Protein AF-M9U4G9-F1 (afdb_monomer_lite)

Foldseek 3Di:
DLVVCLVVVPDLVVLVVVLVVVLVVCCVPPVDDPVVSVVSSVVSVVVSVVSVVSNVD

pLDDT: mean 96.37, std 4.14, range [70.88, 98.5]

Secondary structure (DSSP, 8-state):
-HHHHHHTT--TTHHHHHHHHHHHHHHHHH---HHHHHHHHHHHHHHHHHHHHHH--

InterPro domains:
  IPR000971 Globin [PF00042] (2-48)
  IPR000971 Globin [PS01033] (1-56)
  IPR009050 Globin-like superfamily [SSF46458] (1-55)
  IPR012292 Globin/Protoglobin [G3DSA:1.10.490.10] (1-57)

Sequence (57 aa):
MARSHVRAGIKPEQYPLVGELSLDAIKEILNPPEEVLKAWEKAYNYLTKILREKEQK

Radius of gyration: 12.75 Å; chains: 1; bounding box: 22×16×36 Å

Structure (mmCIF, N/CA/C/O backbone):
data_AF-M9U4G9-F1
#
_entry.id   AF-M9U4G9-F1
#
loop_
_atom_site.group_PDB
_atom_site.id
_atom_site.type_symbol
_atom_site.label_atom_id
_atom_site.label_alt_id
_atom_site.label_comp_id
_atom_site.label_asym_id
_atom_site.label_entity_id
_atom_site.label_seq_id
_atom_site.pdbx_PDB_ins_code
_atom_site.Cartn_x
_atom_site.Cartn_y
_atom_site.Cartn_z
_atom_site.occupancy
_atom_site.B_iso_or_equiv
_atom_site.auth_seq_id
_atom_site.auth_comp_id
_atom_site.auth_asym_id
_atom_site.auth_atom_id
_atom_site.pdbx_PDB_model_num
ATOM 1 N N . MET A 1 1 ? 3.402 -4.754 13.672 1.00 88.69 1 MET A N 1
ATOM 2 C CA . MET A 1 1 ? 3.007 -3.791 12.623 1.00 88.69 1 MET A CA 1
ATOM 3 C C . MET A 1 1 ? 1.899 -2.864 13.114 1.00 88.69 1 MET A C 1
ATOM 5 O O . MET A 1 1 ? 2.261 -1.779 13.532 1.00 88.69 1 MET A O 1
ATOM 9 N N . ALA A 1 2 ? 0.636 -3.299 13.252 1.00 94.88 2 ALA A N 1
ATOM 10 C CA . ALA A 1 2 ? -0.472 -2.459 13.760 1.00 94.88 2 ALA A CA 1
ATOM 11 C C . ALA A 1 2 ? -0.154 -1.677 15.058 1.00 94.88 2 ALA A C 1
ATOM 13 O O . ALA A 1 2 ? -0.298 -0.463 15.103 1.00 94.88 2 ALA A O 1
ATOM 14 N N . ARG A 1 3 ? 0.408 -2.327 16.094 1.00 96.38 3 ARG A N 1
ATOM 15 C CA . ARG A 1 3 ? 0.838 -1.629 17.331 1.00 96.38 3 ARG A CA 1
ATOM 16 C C . ARG A 1 3 ? 1.856 -0.505 17.086 1.00 96.38 3 ARG A C 1
ATOM 18 O O . ARG A 1 3 ? 1.846 0.496 17.793 1.00 96.38 3 ARG A O 1
ATOM 25 N N . SER A 1 4 ? 2.749 -0.675 16.111 1.00 96.88 4 SER A N 1
ATOM 26 C CA . SER A 1 4 ? 3.717 0.360 15.736 1.00 96.88 4 SER A CA 1
ATOM 27 C C . SER A 1 4 ? 3.034 1.521 15.014 1.00 96.88 4 SER A C 1
ATOM 29 O O . SER A 1 4 ? 3.389 2.660 15.282 1.00 96.88 4 SER A O 1
ATOM 31 N N . HIS A 1 5 ? 2.046 1.247 14.156 1.00 97.38 5 HIS A N 1
ATOM 32 C CA . HIS A 1 5 ? 1.256 2.276 13.473 1.00 97.38 5 HIS A CA 1
ATOM 33 C C . HIS A 1 5 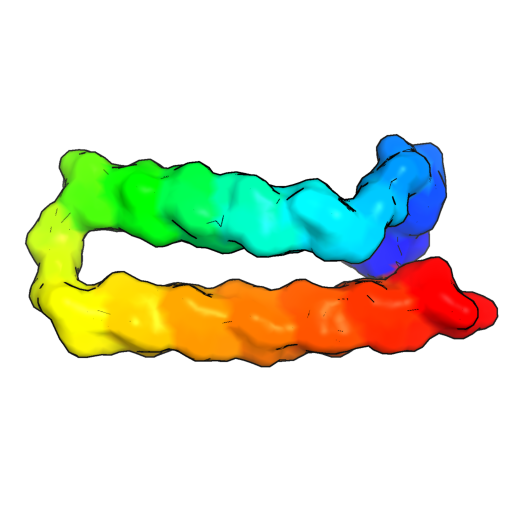? 0.434 3.108 14.459 1.00 97.38 5 HIS A C 1
ATOM 35 O O . HIS A 1 5 ? 0.507 4.334 14.417 1.00 97.38 5 HIS A O 1
ATOM 41 N N . VAL A 1 6 ? -0.248 2.456 15.409 1.00 96.25 6 VAL A N 1
ATOM 42 C CA . VAL A 1 6 ? -0.968 3.147 16.492 1.00 96.25 6 VAL A CA 1
ATOM 43 C C . VAL A 1 6 ? -0.015 4.043 17.284 1.00 96.25 6 VAL A C 1
ATOM 45 O O . VAL A 1 6 ? -0.293 5.224 17.469 1.00 96.25 6 VAL A O 1
ATOM 48 N N . ARG A 1 7 ? 1.149 3.519 17.698 1.00 97.31 7 ARG A N 1
ATOM 49 C CA . ARG A 1 7 ? 2.155 4.297 18.441 1.00 97.31 7 ARG A CA 1
ATOM 50 C C . ARG A 1 7 ? 2.707 5.482 17.640 1.00 97.31 7 ARG A C 1
ATOM 52 O O . ARG A 1 7 ? 2.993 6.516 18.227 1.00 97.31 7 ARG A O 1
ATOM 59 N N . ALA A 1 8 ? 2.872 5.326 16.329 1.00 96.88 8 ALA A N 1
ATOM 60 C CA . ALA A 1 8 ? 3.330 6.384 15.432 1.00 96.88 8 ALA A CA 1
ATOM 61 C C . ALA A 1 8 ? 2.216 7.374 15.039 1.00 96.88 8 ALA A C 1
ATOM 63 O O . ALA A 1 8 ? 2.487 8.339 14.332 1.00 96.88 8 ALA A O 1
ATOM 64 N N . GLY A 1 9 ? 0.974 7.155 15.486 1.00 96.12 9 GLY A N 1
ATOM 65 C CA . GLY A 1 9 ? -0.151 8.044 15.203 1.00 96.12 9 GLY A CA 1
ATOM 66 C C . GLY A 1 9 ? -0.660 7.983 13.762 1.00 96.12 9 GLY A C 1
ATOM 67 O O . GLY A 1 9 ? -1.298 8.941 13.327 1.00 96.12 9 GLY A O 1
ATOM 68 N N . ILE A 1 10 ? -0.401 6.885 13.042 1.00 95.88 10 ILE A N 1
ATOM 69 C CA . ILE A 1 10 ? -0.837 6.707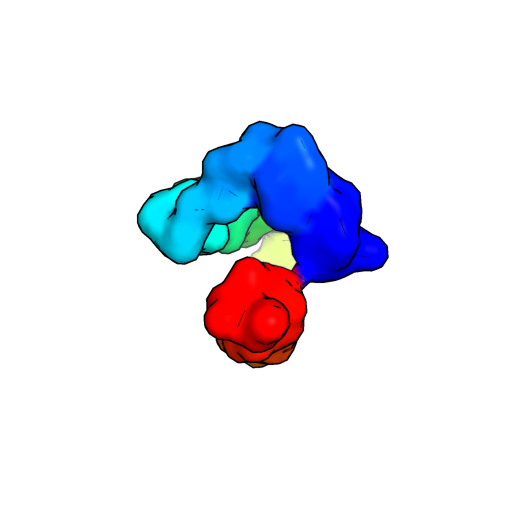 11.651 1.00 95.88 10 ILE A CA 1
ATOM 70 C C . ILE A 1 10 ? -2.365 6.783 11.548 1.00 95.88 10 ILE A C 1
ATOM 72 O O . ILE A 1 10 ? -3.091 6.240 12.385 1.00 95.88 10 ILE A O 1
ATOM 76 N N . LYS A 1 11 ? -2.847 7.472 10.514 1.00 94.31 11 LYS A N 1
ATOM 77 C CA . LYS A 1 11 ? -4.260 7.735 10.246 1.00 94.31 11 LYS A CA 1
ATOM 78 C C . LYS A 1 11 ? -4.750 7.008 8.990 1.00 94.31 11 LYS A C 1
ATOM 80 O O . LYS A 1 11 ? -3.967 6.832 8.053 1.00 94.31 11 LYS A O 1
ATOM 85 N N . PRO A 1 12 ? -6.036 6.605 8.931 1.00 93.38 12 PRO A N 1
ATOM 86 C CA . PRO A 1 12 ? -6.623 5.953 7.759 1.00 93.38 12 PRO A CA 1
ATOM 87 C C . PRO A 1 12 ? -6.383 6.695 6.437 1.00 93.38 12 PRO A C 1
ATOM 89 O O . PRO A 1 12 ? -6.177 6.058 5.407 1.00 93.38 12 PRO A O 1
ATOM 92 N N . GLU A 1 13 ? -6.371 8.025 6.478 1.00 94.81 13 GLU A N 1
ATOM 93 C CA . GLU A 1 13 ? -6.215 8.918 5.327 1.00 94.81 13 GLU A CA 1
ATOM 94 C C . GLU A 1 13 ? -4.801 8.872 4.729 1.00 94.81 13 GLU A C 1
ATOM 96 O O . GLU A 1 13 ? -4.602 9.278 3.589 1.00 94.81 13 GLU A O 1
ATOM 101 N N . GLN A 1 14 ? -3.815 8.348 5.465 1.00 96.50 14 GLN A N 1
ATOM 102 C CA . GLN A 1 14 ? -2.438 8.221 4.982 1.00 96.50 14 GLN A CA 1
ATOM 103 C C . GLN A 1 14 ? -2.230 6.979 4.104 1.00 96.50 14 GLN A C 1
ATOM 105 O O . GLN A 1 14 ? -1.289 6.950 3.314 1.00 96.50 14 GLN A O 1
ATOM 110 N N . TYR A 1 15 ? -3.086 5.956 4.216 1.00 96.94 15 TYR A N 1
ATOM 111 C CA . TYR A 1 15 ? -2.934 4.719 3.443 1.00 96.94 15 TYR A CA 1
ATOM 112 C C . TYR A 1 15 ? -3.077 4.926 1.926 1.00 96.94 15 TYR A C 1
ATOM 114 O O . TYR A 1 15 ? -2.217 4.434 1.205 1.00 96.94 15 TYR A O 1
ATOM 122 N N . PRO A 1 16 ? -4.080 5.661 1.403 1.00 96.81 16 PRO A N 1
ATOM 123 C CA . PRO A 1 16 ? -4.158 5.928 -0.035 1.00 96.81 16 PRO A CA 1
ATOM 124 C C . PRO A 1 16 ? -2.896 6.611 -0.579 1.00 96.81 16 PRO A C 1
ATOM 126 O O . PRO A 1 16 ? -2.320 6.132 -1.550 1.00 96.81 16 PRO A O 1
ATOM 129 N N . LEU A 1 17 ? -2.399 7.640 0.120 1.00 97.31 17 LEU A N 1
ATOM 130 C CA . LEU A 1 17 ? -1.197 8.378 -0.280 1.00 97.31 17 LEU A CA 1
ATOM 131 C C . LEU A 1 17 ? 0.043 7.476 -0.355 1.00 97.31 17 LEU A C 1
ATOM 133 O O . LEU A 1 17 ? 0.813 7.540 -1.307 1.00 97.31 17 LEU A O 1
ATOM 137 N N . VAL A 1 18 ?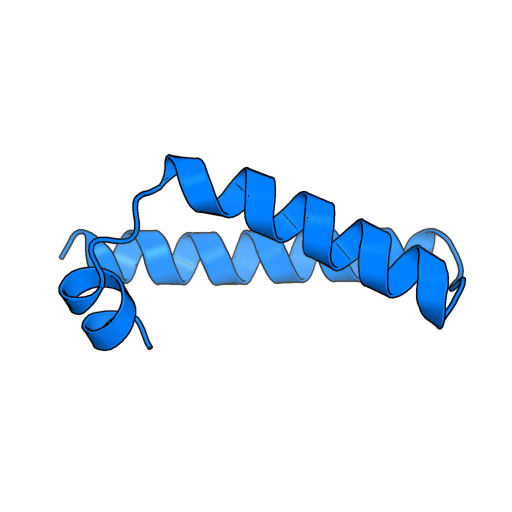 0.247 6.619 0.650 1.00 96.88 18 VAL A N 1
ATOM 138 C CA . VAL A 1 18 ? 1.377 5.677 0.652 1.00 96.88 18 VAL A CA 1
ATOM 139 C C . VAL A 1 18 ? 1.217 4.615 -0.442 1.00 96.88 18 VAL A C 1
ATOM 141 O O . VAL A 1 18 ? 2.216 4.196 -1.022 1.00 96.88 18 VAL A O 1
ATOM 144 N N . GLY A 1 19 ? -0.012 4.185 -0.735 1.00 97.38 19 GLY A N 1
ATOM 145 C CA . GLY A 1 19 ? -0.305 3.255 -1.825 1.00 97.38 19 GLY A CA 1
ATOM 146 C C . GLY A 1 19 ? 0.080 3.818 -3.188 1.00 97.38 19 GLY A C 1
ATOM 147 O O . GLY A 1 19 ? 0.813 3.161 -3.922 1.00 97.38 19 GLY A O 1
ATOM 148 N N . GLU A 1 20 ? -0.344 5.047 -3.486 1.00 97.75 20 GLU A N 1
ATOM 149 C CA . GLU A 1 20 ? -0.002 5.758 -4.726 1.00 97.75 20 GLU A CA 1
ATOM 150 C C . GLU A 1 20 ? 1.516 5.903 -4.884 1.00 97.75 20 GLU A C 1
ATOM 152 O O . GLU A 1 20 ? 2.084 5.409 -5.856 1.00 97.75 20 GLU A O 1
ATOM 157 N N . LEU A 1 21 ? 2.197 6.448 -3.867 1.00 98.19 21 LEU A N 1
ATOM 158 C CA . LEU A 1 21 ? 3.654 6.619 -3.888 1.00 98.19 21 LEU A CA 1
ATOM 159 C C . LEU A 1 21 ? 4.403 5.287 -4.041 1.00 98.19 21 LEU A C 1
ATOM 161 O O . LEU A 1 21 ? 5.441 5.222 -4.698 1.00 98.19 21 LEU A O 1
ATOM 165 N N . SER A 1 22 ? 3.888 4.211 -3.443 1.00 97.81 22 SER A N 1
ATOM 166 C CA . SER A 1 22 ? 4.477 2.880 -3.582 1.00 97.81 22 SER A CA 1
ATOM 167 C C . SER A 1 22 ? 4.337 2.337 -5.004 1.00 97.81 22 SER A C 1
ATOM 169 O O . SER A 1 22 ? 5.274 1.711 -5.496 1.00 97.81 22 SER A O 1
ATOM 171 N N . LEU A 1 23 ? 3.186 2.530 -5.653 1.00 98.31 23 LEU A N 1
ATOM 172 C CA . LEU A 1 23 ? 2.959 2.083 -7.030 1.00 98.31 23 LEU A CA 1
ATOM 173 C C . LEU A 1 23 ? 3.774 2.909 -8.027 1.00 98.31 23 LEU A C 1
ATOM 175 O O . LEU A 1 23 ? 4.362 2.331 -8.942 1.00 98.31 23 LEU A O 1
ATOM 179 N N . ASP A 1 24 ? 3.880 4.219 -7.807 1.00 98.31 24 ASP A N 1
ATOM 180 C CA . ASP A 1 24 ? 4.724 5.108 -8.605 1.00 98.31 24 ASP A CA 1
ATOM 181 C C . ASP A 1 24 ? 6.198 4.702 -8.514 1.00 98.31 24 ASP A C 1
ATOM 183 O O . ASP A 1 24 ? 6.850 4.537 -9.543 1.00 98.31 24 ASP A O 1
ATOM 187 N N . ALA A 1 25 ? 6.706 4.423 -7.309 1.00 98.50 25 ALA A N 1
ATOM 188 C CA . ALA A 1 25 ? 8.079 3.953 -7.125 1.00 98.50 25 ALA A CA 1
ATOM 189 C C . ALA A 1 25 ? 8.333 2.594 -7.807 1.00 98.50 25 ALA A C 1
ATOM 191 O O . ALA A 1 25 ? 9.376 2.390 -8.430 1.00 98.50 25 ALA A O 1
ATOM 192 N N . ILE A 1 26 ? 7.377 1.657 -7.730 1.00 98.19 26 ILE A N 1
ATOM 193 C CA . ILE A 1 26 ? 7.463 0.372 -8.446 1.00 98.19 26 ILE A CA 1
ATOM 194 C C . ILE A 1 26 ? 7.527 0.612 -9.958 1.00 98.19 26 ILE A C 1
ATOM 196 O O . ILE A 1 26 ? 8.351 0.004 -10.644 1.00 98.19 26 ILE A O 1
ATOM 200 N N . LYS A 1 27 ? 6.676 1.500 -10.479 1.00 97.94 27 LYS A N 1
ATOM 201 C CA . LYS A 1 27 ? 6.640 1.847 -11.899 1.00 97.94 27 LYS A CA 1
ATOM 202 C C . LYS A 1 27 ? 7.934 2.516 -12.358 1.00 97.94 27 LYS A C 1
ATOM 204 O O . LYS A 1 27 ? 8.446 2.150 -13.409 1.00 97.94 27 LYS A O 1
ATOM 209 N N . GLU A 1 28 ? 8.475 3.442 -11.575 1.00 98.44 28 GLU A N 1
ATOM 210 C CA . GLU A 1 28 ? 9.703 4.172 -11.899 1.00 98.44 28 GLU A CA 1
ATOM 211 C C . GLU A 1 28 ? 10.925 3.247 -11.960 1.00 98.44 28 GLU A C 1
ATOM 213 O O . GLU A 1 28 ? 11.692 3.297 -12.919 1.00 98.44 28 GLU A O 1
ATOM 218 N N . ILE A 1 29 ? 11.095 2.375 -10.962 1.00 98.50 29 ILE A N 1
ATOM 219 C CA . ILE A 1 29 ? 12.306 1.554 -10.833 1.00 98.50 29 ILE A CA 1
ATOM 220 C C . ILE A 1 29 ? 12.243 0.285 -11.684 1.00 98.50 29 ILE A C 1
ATOM 222 O O . ILE A 1 29 ? 13.258 -0.141 -12.235 1.00 98.50 29 ILE A O 1
ATOM 226 N N . LEU A 1 30 ? 11.073 -0.353 -11.766 1.00 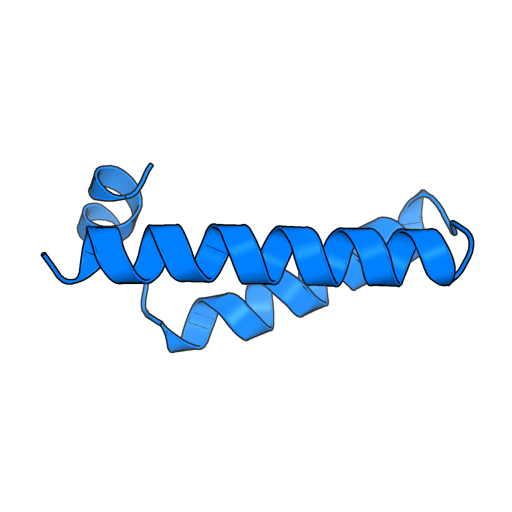98.12 30 LEU A N 1
ATOM 227 C CA . LEU A 1 30 ? 10.931 -1.675 -12.384 1.00 98.12 30 LEU A CA 1
ATOM 228 C C . LEU A 1 30 ? 10.200 -1.642 -13.728 1.00 98.12 30 LEU A C 1
ATOM 230 O O . LEU A 1 30 ? 10.302 -2.612 -14.475 1.00 98.12 30 LEU A O 1
ATOM 234 N N . ASN A 1 31 ? 9.456 -0.568 -14.018 1.00 97.50 31 ASN A N 1
ATOM 235 C CA . ASN A 1 31 ? 8.593 -0.413 -15.195 1.00 97.50 31 ASN A CA 1
ATOM 236 C C . ASN A 1 31 ? 7.867 -1.715 -15.606 1.00 97.50 31 ASN A C 1
ATOM 238 O O . ASN A 1 31 ? 8.023 -2.186 -16.739 1.00 97.50 31 ASN A O 1
ATOM 242 N N . PRO A 1 32 ? 7.132 -2.363 -14.682 1.00 98.06 32 PRO A N 1
ATOM 243 C CA . PRO A 1 32 ? 6.557 -3.668 -14.953 1.00 98.06 32 PRO A CA 1
ATOM 244 C C . PRO A 1 32 ? 5.302 -3.544 -15.837 1.00 98.06 32 PRO A C 1
ATOM 246 O O . PRO A 1 32 ? 4.738 -2.455 -15.977 1.00 98.06 32 PRO A O 1
ATOM 249 N N . PRO A 1 33 ? 4.807 -4.660 -16.401 1.00 98.44 33 PRO A N 1
ATOM 250 C CA . PRO A 1 33 ? 3.522 -4.679 -17.088 1.00 98.44 33 PRO A CA 1
ATOM 251 C C . PRO A 1 33 ? 2.378 -4.173 -16.199 1.00 98.44 33 PRO A C 1
ATOM 253 O O . PRO A 1 33 ? 2.358 -4.401 -14.989 1.00 98.44 33 PRO A O 1
ATOM 256 N N . GLU A 1 34 ? 1.373 -3.553 -16.815 1.00 97.94 34 GLU A N 1
ATOM 257 C CA . GLU A 1 34 ? 0.213 -2.971 -16.122 1.00 97.94 34 GLU A CA 1
ATOM 258 C C . GLU A 1 34 ? -0.522 -3.978 -15.215 1.00 97.94 34 GLU A C 1
ATOM 260 O O . GLU A 1 34 ? -0.998 -3.636 -14.134 1.00 97.94 34 GLU A O 1
ATOM 265 N N . GLU A 1 35 ? -0.591 -5.248 -15.620 1.00 98.19 35 GLU A N 1
ATOM 266 C CA . GLU A 1 35 ? -1.193 -6.313 -14.808 1.00 98.19 35 GLU A CA 1
ATOM 267 C C . GLU A 1 35 ? -0.475 -6.523 -13.467 1.00 98.19 35 GLU A C 1
ATOM 269 O O . GLU A 1 35 ? -1.120 -6.817 -12.458 1.00 98.19 35 GLU A O 1
ATOM 274 N N . VAL A 1 36 ? 0.845 -6.312 -13.434 1.00 98.12 36 VAL A N 1
ATOM 275 C CA . VAL A 1 36 ? 1.655 -6.419 -12.219 1.00 98.12 36 VAL A CA 1
ATOM 276 C C . VAL A 1 36 ? 1.363 -5.233 -11.304 1.00 98.12 36 VAL A C 1
ATOM 278 O O . VAL A 1 36 ? 1.135 -5.446 -10.116 1.00 98.12 36 VAL A O 1
ATOM 281 N N . LEU A 1 37 ? 1.281 -4.006 -11.836 1.00 98.25 37 LEU A N 1
ATOM 282 C CA . LEU A 1 37 ? 0.904 -2.822 -11.045 1.00 98.25 37 LEU A CA 1
ATOM 283 C C . LEU A 1 37 ? -0.484 -2.983 -10.412 1.00 98.25 37 LEU A C 1
ATOM 285 O O . LEU A 1 37 ? -0.644 -2.762 -9.212 1.00 98.25 37 LEU A O 1
ATOM 289 N N . LYS A 1 38 ? -1.465 -3.480 -11.173 1.00 98.31 38 LYS A N 1
ATOM 290 C CA . LYS A 1 38 ? -2.814 -3.775 -10.657 1.00 98.31 38 LYS A CA 1
ATOM 291 C C . LYS A 1 38 ? -2.814 -4.859 -9.579 1.00 98.31 38 LYS A C 1
ATOM 293 O O . LYS A 1 38 ? -3.573 -4.780 -8.611 1.00 98.31 38 LYS A O 1
ATOM 298 N N . ALA A 1 39 ? -1.972 -5.884 -9.721 1.00 98.50 39 ALA A N 1
ATOM 299 C CA . ALA A 1 39 ? -1.823 -6.914 -8.696 1.00 98.50 39 ALA A CA 1
ATOM 300 C C . ALA A 1 39 ? -1.247 -6.333 -7.392 1.00 98.50 39 ALA A C 1
ATOM 302 O O . ALA A 1 39 ? -1.740 -6.658 -6.308 1.00 98.50 39 ALA A O 1
ATOM 303 N N . TRP A 1 40 ? -0.262 -5.437 -7.495 1.00 98.44 40 TRP A N 1
ATOM 304 C CA . TRP A 1 40 ? 0.304 -4.713 -6.356 1.00 98.44 40 TRP A CA 1
ATOM 305 C C . TRP A 1 40 ? -0.713 -3.799 -5.679 1.00 98.44 40 TRP A C 1
ATOM 307 O O . TRP A 1 40 ? -0.839 -3.846 -4.457 1.00 98.44 40 TRP A O 1
ATOM 317 N N . GLU A 1 41 ? -1.492 -3.037 -6.446 1.00 98.31 41 GLU A N 1
ATOM 318 C CA . GLU A 1 41 ? -2.565 -2.190 -5.916 1.00 98.31 41 GLU A CA 1
ATOM 319 C C . GLU A 1 41 ? -3.576 -3.023 -5.112 1.00 98.31 41 GLU A C 1
ATOM 321 O O . GLU A 1 41 ? -3.913 -2.706 -3.968 1.00 98.31 41 GLU A O 1
ATOM 326 N N . LYS A 1 42 ? -4.018 -4.154 -5.675 1.00 98.44 42 LYS A N 1
ATOM 327 C CA . LYS A 1 42 ? -4.945 -5.071 -5.001 1.00 98.44 42 LYS A CA 1
ATOM 328 C C . LYS A 1 42 ? -4.352 -5.636 -3.709 1.00 98.44 42 LYS A C 1
ATOM 330 O O . LYS A 1 42 ? -5.053 -5.707 -2.697 1.00 98.44 42 LYS A O 1
ATOM 335 N N . ALA A 1 43 ? -3.083 -6.042 -3.735 1.00 98.44 43 ALA A N 1
ATOM 336 C CA . ALA A 1 43 ? -2.384 -6.559 -2.562 1.00 98.44 43 ALA A CA 1
ATOM 337 C C . ALA A 1 43 ? -2.242 -5.488 -1.471 1.00 98.44 43 ALA A C 1
ATOM 339 O O . ALA A 1 43 ? -2.509 -5.764 -0.298 1.00 98.44 43 ALA A O 1
ATOM 340 N N . TYR A 1 44 ? -1.892 -4.261 -1.863 1.00 98.31 44 TY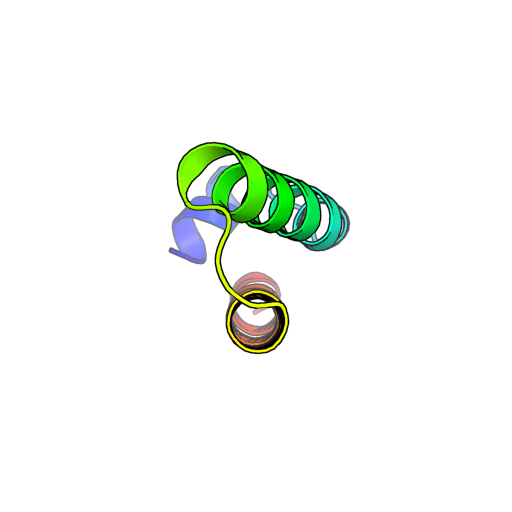R A N 1
ATOM 341 C CA . TYR A 1 44 ? -1.802 -3.116 -0.969 1.00 98.31 44 TYR A CA 1
ATOM 342 C C . TYR A 1 44 ? -3.146 -2.853 -0.287 1.00 98.31 44 TYR A C 1
ATOM 344 O O . TYR A 1 44 ? -3.232 -2.882 0.939 1.00 98.31 44 TYR A O 1
ATOM 352 N N . ASN A 1 45 ? -4.222 -2.716 -1.064 1.00 97.81 45 ASN A N 1
ATOM 353 C CA . ASN A 1 45 ? -5.571 -2.474 -0.549 1.00 97.81 45 ASN A CA 1
ATOM 354 C C . ASN A 1 45 ? -6.060 -3.583 0.396 1.00 97.81 45 ASN A C 1
ATOM 356 O O . ASN A 1 45 ? -6.706 -3.312 1.411 1.00 97.81 45 ASN A O 1
ATOM 360 N N . TYR A 1 46 ? -5.729 -4.841 0.100 1.00 98.19 46 TYR A N 1
ATOM 361 C CA . TYR A 1 46 ? -6.035 -5.955 0.993 1.00 98.19 46 TYR A CA 1
ATOM 362 C C . TYR A 1 46 ? -5.289 -5.845 2.332 1.00 98.19 46 TYR A C 1
ATOM 364 O O . TYR A 1 46 ? -5.890 -6.005 3.398 1.00 98.19 46 TYR A O 1
ATOM 372 N N . LEU A 1 47 ? -3.990 -5.531 2.297 1.00 97.31 47 LEU A N 1
ATOM 373 C CA . LEU A 1 47 ? -3.176 -5.390 3.503 1.00 97.31 47 LEU A CA 1
ATOM 374 C C . LEU A 1 47 ? -3.615 -4.193 4.357 1.00 97.31 47 LEU A C 1
ATOM 376 O O . LEU A 1 47 ? -3.736 -4.321 5.578 1.00 97.31 47 LEU A O 1
ATOM 380 N N . THR A 1 48 ? -3.881 -3.042 3.735 1.00 97.06 48 THR A N 1
ATOM 381 C CA . THR A 1 48 ? -4.301 -1.832 4.455 1.00 97.06 48 THR A CA 1
ATOM 382 C C . THR A 1 48 ? -5.666 -2.000 5.101 1.00 97.06 48 THR A C 1
ATOM 384 O O . THR A 1 48 ? -5.858 -1.539 6.225 1.00 97.06 48 THR A O 1
ATOM 387 N N . LYS A 1 49 ? -6.590 -2.740 4.474 1.00 96.75 49 LYS A N 1
ATOM 388 C CA . LYS A 1 49 ? -7.855 -3.135 5.109 1.00 96.75 49 LYS A CA 1
ATOM 389 C C . LYS A 1 49 ? -7.612 -3.871 6.434 1.00 96.75 49 LYS A C 1
ATOM 391 O O . LYS A 1 49 ? -8.154 -3.469 7.461 1.00 96.75 49 LYS A O 1
ATOM 396 N N . ILE A 1 50 ? -6.755 -4.895 6.432 1.00 96.88 50 ILE A N 1
ATOM 397 C CA . ILE A 1 50 ? -6.439 -5.689 7.635 1.00 96.88 50 ILE A CA 1
ATOM 398 C C . ILE A 1 50 ? -5.773 -4.831 8.718 1.00 96.88 50 ILE A C 1
ATOM 400 O O . ILE A 1 50 ? -6.052 -5.002 9.906 1.00 96.88 50 ILE A O 1
ATOM 404 N N . LEU A 1 51 ? -4.864 -3.934 8.330 1.00 96.44 51 LEU A N 1
ATOM 405 C CA . LEU A 1 51 ? -4.174 -3.055 9.274 1.00 96.44 51 LEU A CA 1
ATOM 406 C C . LEU A 1 51 ? -5.138 -2.071 9.933 1.00 96.44 51 LEU A C 1
ATOM 408 O O . LEU A 1 51 ? -5.169 -2.002 11.160 1.00 96.44 51 LEU A O 1
ATOM 412 N N . ARG A 1 52 ? -5.993 -1.412 9.145 1.00 95.00 52 ARG A N 1
ATOM 413 C CA . ARG A 1 52 ? -7.019 -0.494 9.656 1.00 95.00 52 ARG A CA 1
ATOM 414 C C . ARG A 1 52 ? -7.962 -1.185 10.640 1.00 95.00 52 ARG A C 1
ATOM 416 O O . ARG A 1 52 ? -8.214 -0.652 11.715 1.00 95.00 52 ARG A O 1
ATOM 423 N N . GLU A 1 53 ? -8.420 -2.397 10.322 1.00 95.25 53 GLU A N 1
ATOM 424 C CA . GLU A 1 53 ? -9.260 -3.199 11.225 1.00 95.25 53 GLU A CA 1
ATOM 425 C C . GLU A 1 53 ? -8.552 -3.557 12.542 1.00 95.25 53 GLU A C 1
ATOM 427 O O . GLU A 1 53 ? -9.195 -3.662 13.585 1.00 95.25 53 GLU A O 1
ATOM 432 N N . LYS A 1 54 ? -7.230 -3.767 12.514 1.00 95.62 54 LYS A N 1
ATOM 433 C CA . LYS A 1 54 ? -6.427 -4.087 13.706 1.00 95.62 54 LYS A CA 1
ATOM 434 C C . LYS A 1 54 ? -6.003 -2.863 14.517 1.00 95.62 54 LYS A C 1
ATOM 436 O O . LYS A 1 54 ? -5.658 -3.030 15.679 1.00 95.62 54 LYS A O 1
ATOM 441 N N . GLU A 1 55 ? -5.969 -1.680 13.916 1.00 95.56 55 GLU A N 1
ATOM 442 C CA . GLU A 1 55 ? -5.581 -0.416 14.562 1.00 95.56 55 GLU A CA 1
ATOM 443 C C . GLU A 1 55 ? -6.751 0.269 15.274 1.00 95.56 55 GLU A C 1
ATOM 445 O O . GLU A 1 55 ? -6.530 1.058 16.186 1.00 95.56 55 GLU A O 1
ATOM 450 N N . GLN A 1 56 ? -7.984 -0.039 14.863 1.00 84.31 56 GLN A N 1
ATOM 451 C CA . GLN A 1 56 ? -9.219 0.489 15.453 1.00 84.31 56 GLN A CA 1
ATOM 452 C C . GLN A 1 56 ? -9.786 -0.383 16.591 1.00 84.31 56 GLN A C 1
ATOM 454 O O . GLN A 1 56 ? -10.809 -0.025 17.170 1.00 84.31 56 GLN A O 1
ATOM 459 N N . LYS A 1 57 ? -9.151 -1.523 16.887 1.00 70.88 57 LYS A N 1
ATOM 460 C CA . LYS A 1 57 ? -9.486 -2.423 18.002 1.00 70.88 57 LYS A CA 1
ATOM 461 C C . LYS A 1 57 ? -8.592 -2.154 19.202 1.00 70.88 57 LYS A C 1
ATOM 463 O O . LYS A 1 57 ? -9.126 -2.209 20.327 1.00 70.88 57 LYS A O 1
#

Organism: NCBI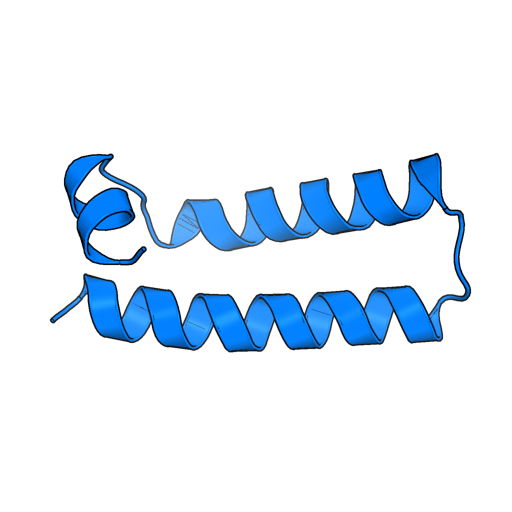:txid1241935